Protein AF-A0A383E0Q0-F1 (afdb_monomer_lite)

InterPro domains:
  IPR036661 Luciferase-like domain superfamily [G3DSA:3.20.20.30] (3-75)
  IPR036661 Luciferase-like domain superfamily [SSF51679] (8-74)

Organism: NCBI:txid408172

pLDDT: mean 89.3, std 11.54, range [38.25, 98.25]

Structure (mmCIF, N/CA/C/O backbone):
data_AF-A0A383E0Q0-F1
#
_entry.id   AF-A0A383E0Q0-F1
#
loop_
_atom_site.group_PDB
_atom_site.id
_atom_site.type_symbol
_atom_site.label_atom_id
_atom_site.label_alt_id
_atom_site.label_comp_id
_atom_site.label_asym_id
_atom_site.label_entity_id
_atom_site.label_seq_id
_atom_site.pdbx_PDB_ins_code
_atom_site.Cartn_x
_atom_site.Cartn_y
_atom_site.Cartn_z
_atom_site.occupancy
_atom_site.B_iso_or_equiv
_atom_site.auth_seq_id
_atom_site.auth_comp_id
_atom_site.auth_asym_id
_atom_site.auth_atom_id
_atom_site.pdbx_PDB_model_num
ATOM 1 N N . MET A 1 1 ? 21.115 -9.754 -7.427 1.00 38.25 1 MET A N 1
ATOM 2 C CA . MET A 1 1 ? 20.363 -10.260 -6.263 1.00 38.25 1 MET A CA 1
ATOM 3 C C . MET A 1 1 ? 19.178 -9.325 -6.085 1.00 38.25 1 MET A C 1
ATOM 5 O O . MET A 1 1 ? 19.372 -8.226 -5.593 1.00 38.25 1 MET A O 1
ATOM 9 N N . TYR A 1 2 ? 18.005 -9.687 -6.606 1.00 44.56 2 TYR A N 1
ATOM 10 C CA . TYR A 1 2 ? 16.757 -9.006 -6.249 1.00 44.56 2 TYR A CA 1
ATOM 11 C C . TYR A 1 2 ? 16.226 -9.729 -5.007 1.00 44.56 2 TYR A C 1
ATOM 13 O O . TYR A 1 2 ? 16.035 -10.938 -5.079 1.00 44.56 2 TYR A O 1
ATOM 21 N N . GLY A 1 3 ? 16.064 -9.024 -3.885 1.00 53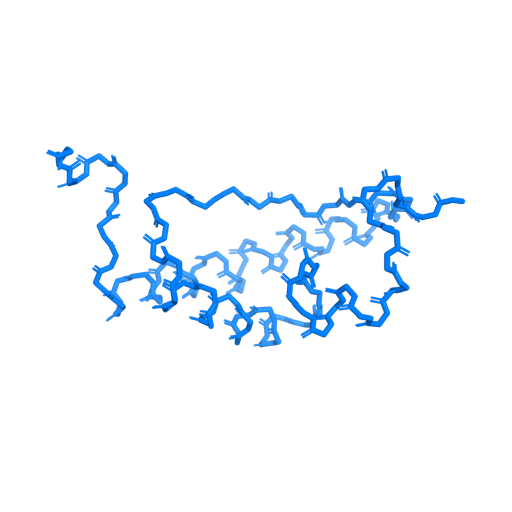.41 3 GLY A N 1
ATOM 22 C CA . GLY A 1 3 ? 15.370 -9.524 -2.692 1.00 53.41 3 GLY A CA 1
ATOM 23 C C . GLY A 1 3 ? 16.149 -10.531 -1.838 1.00 53.41 3 GLY A C 1
ATOM 24 O O . GLY A 1 3 ? 16.155 -11.726 -2.100 1.00 53.41 3 GLY A O 1
ATOM 25 N N . GLY A 1 4 ? 16.744 -10.058 -0.742 1.00 55.97 4 GLY A N 1
ATOM 26 C CA . GLY A 1 4 ? 17.258 -10.911 0.340 1.00 55.97 4 GLY A CA 1
ATOM 27 C C . GLY A 1 4 ? 16.189 -11.335 1.357 1.00 55.97 4 GLY A C 1
ATOM 28 O O . GLY A 1 4 ? 16.545 -11.738 2.459 1.00 55.97 4 GLY A O 1
ATOM 29 N N . VAL A 1 5 ? 14.898 -11.186 1.032 1.00 61.94 5 VAL A N 1
ATOM 30 C CA . VAL A 1 5 ? 13.788 -11.262 2.005 1.00 61.94 5 VAL A CA 1
ATOM 31 C C . VAL A 1 5 ? 12.898 -12.497 1.830 1.00 61.94 5 VAL A C 1
ATOM 33 O O . VAL A 1 5 ? 12.257 -12.913 2.791 1.00 61.94 5 VAL A O 1
ATOM 36 N N . ASP A 1 6 ? 12.870 -13.117 0.645 1.00 69.44 6 ASP A N 1
ATOM 37 C CA . AS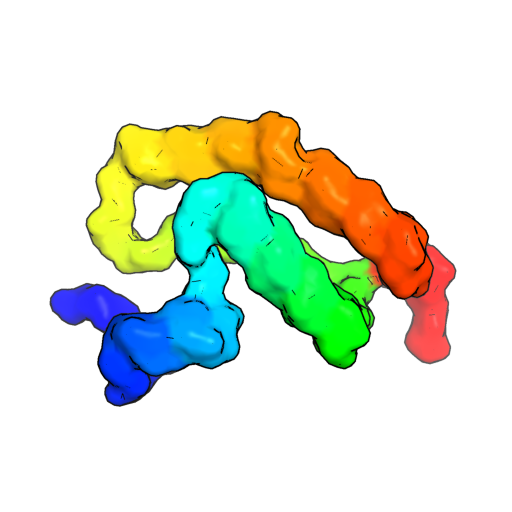P A 1 6 ? 12.037 -14.294 0.368 1.00 69.44 6 ASP A CA 1
ATOM 38 C C . ASP A 1 6 ? 12.806 -15.317 -0.484 1.00 69.44 6 ASP A C 1
ATOM 40 O O . ASP A 1 6 ? 13.437 -14.967 -1.479 1.00 69.44 6 ASP A O 1
ATOM 44 N N . SER A 1 7 ? 12.774 -16.588 -0.077 1.00 82.00 7 SER A N 1
ATOM 45 C CA . SER A 1 7 ? 13.383 -17.703 -0.814 1.00 82.00 7 SER A CA 1
ATOM 46 C C . SER A 1 7 ? 12.486 -18.244 -1.933 1.00 82.00 7 SER A C 1
ATOM 48 O O . SER A 1 7 ? 12.925 -19.072 -2.734 1.00 82.00 7 SER A O 1
ATOM 50 N N . ALA A 1 8 ? 11.227 -17.802 -1.998 1.00 84.50 8 ALA A N 1
ATOM 51 C CA . ALA A 1 8 ? 10.321 -18.092 -3.095 1.00 84.50 8 ALA A CA 1
ATOM 52 C C . ALA A 1 8 ? 10.706 -17.320 -4.370 1.00 84.50 8 ALA A C 1
ATOM 54 O O . ALA A 1 8 ? 11.192 -16.193 -4.321 1.00 84.50 8 ALA A O 1
ATOM 55 N N . GLY A 1 9 ? 10.444 -17.923 -5.534 1.00 87.69 9 GLY A N 1
ATOM 56 C CA . GLY A 1 9 ? 10.590 -17.240 -6.822 1.00 87.69 9 GLY A CA 1
ATOM 57 C C . GLY A 1 9 ? 9.596 -16.082 -6.982 1.00 87.69 9 GLY A C 1
ATOM 58 O O . GLY A 1 9 ? 8.516 -16.109 -6.392 1.00 87.69 9 GLY A O 1
ATOM 59 N N . TRP A 1 10 ? 9.958 -15.098 -7.813 1.00 85.62 10 TRP A N 1
ATOM 60 C CA . TRP A 1 10 ? 9.224 -13.837 -8.006 1.00 85.62 10 TRP A CA 1
ATOM 61 C C . TRP A 1 10 ? 7.714 -14.013 -8.206 1.00 85.62 10 TRP A C 1
ATOM 63 O O . TRP A 1 10 ? 6.931 -13.422 -7.466 1.00 85.62 10 TRP A O 1
ATOM 73 N N . ASP A 1 11 ? 7.302 -14.877 -9.134 1.00 89.69 11 ASP A N 1
ATOM 74 C CA . ASP A 1 11 ? 5.882 -15.078 -9.450 1.00 89.69 11 ASP A CA 1
ATOM 75 C C . ASP A 1 11 ? 5.090 -15.523 -8.219 1.00 89.69 11 ASP A C 1
ATOM 77 O O . ASP A 1 11 ? 4.038 -14.976 -7.909 1.00 89.69 11 ASP A O 1
ATOM 81 N N . LYS A 1 12 ? 5.659 -16.429 -7.415 1.00 90.75 12 LYS A N 1
ATOM 82 C CA . LYS A 1 12 ? 5.022 -16.900 -6.181 1.00 90.75 12 LYS A CA 1
ATOM 83 C C . LYS A 1 12 ? 4.881 -15.784 -5.145 1.00 90.75 12 LYS A C 1
ATOM 85 O O . LYS A 1 12 ? 3.891 -15.755 -4.413 1.00 90.75 12 LYS A O 1
ATOM 90 N N . VAL A 1 13 ? 5.853 -14.878 -5.063 1.00 89.44 13 VAL A N 1
ATOM 91 C CA . VAL A 1 13 ? 5.810 -13.715 -4.161 1.00 89.44 13 VAL A CA 1
ATOM 92 C C . VAL A 1 13 ? 4.696 -12.751 -4.585 1.00 89.44 13 VAL A C 1
ATOM 94 O O . VAL A 1 13 ? 3.933 -12.281 -3.738 1.00 89.44 13 VAL A O 1
ATOM 97 N N . VAL A 1 14 ? 4.553 -12.508 -5.890 1.00 89.31 14 VAL A N 1
ATOM 98 C CA . VAL A 1 14 ? 3.508 -11.639 -6.454 1.00 89.31 14 VAL A CA 1
ATOM 99 C C . VAL A 1 14 ? 2.116 -12.269 -6.342 1.00 89.31 14 VAL A C 1
ATOM 101 O O . VAL A 1 14 ? 1.159 -11.570 -5.995 1.00 89.31 14 VAL A O 1
ATOM 104 N N . ASP A 1 15 ? 1.993 -13.572 -6.595 1.00 90.31 15 ASP A N 1
ATOM 105 C CA . ASP A 1 15 ? 0.726 -14.314 -6.566 1.00 90.31 15 ASP A CA 1
ATOM 106 C C . ASP A 1 15 ? 0.174 -14.472 -5.148 1.00 90.31 15 ASP A C 1
ATOM 108 O O . ASP A 1 15 ? -1.036 -14.476 -4.946 1.00 90.31 15 ASP A O 1
ATOM 112 N N . SER A 1 16 ? 1.055 -14.559 -4.149 1.00 89.31 16 SER A N 1
ATOM 113 C CA . SER A 1 16 ? 0.668 -14.640 -2.734 1.00 89.31 16 SER A CA 1
ATOM 114 C C . SER A 1 16 ? 0.528 -13.277 -2.048 1.00 89.31 16 SER A C 1
ATOM 116 O O . SER A 1 16 ? 0.448 -13.220 -0.823 1.00 89.31 16 SER A O 1
ATOM 118 N N . ASN A 1 17 ? 0.506 -12.179 -2.817 1.00 90.50 17 ASN A N 1
ATOM 119 C CA . ASN A 1 17 ? 0.389 -10.800 -2.324 1.00 90.50 17 ASN A CA 1
ATOM 120 C C . ASN A 1 17 ? 1.455 -10.398 -1.284 1.00 90.50 17 ASN A C 1
ATOM 122 O O . ASN A 1 17 ? 1.263 -9.437 -0.543 1.00 90.50 17 ASN A O 1
ATOM 126 N N . ARG A 1 18 ? 2.604 -11.086 -1.247 1.00 87.69 18 ARG A N 1
ATOM 127 C CA . ARG A 1 18 ? 3.754 -10.677 -0.421 1.00 87.69 18 ARG A CA 1
ATOM 128 C C . ARG A 1 18 ? 4.416 -9.423 -0.979 1.00 87.69 18 ARG A C 1
ATOM 130 O O . ARG A 1 18 ? 4.901 -8.593 -0.222 1.00 87.69 18 ARG A O 1
ATOM 137 N N . VAL A 1 19 ? 4.387 -9.284 -2.304 1.00 90.56 19 VAL A N 1
ATOM 138 C CA . VAL A 1 19 ? 4.661 -8.035 -3.016 1.00 90.56 19 VAL A CA 1
ATOM 139 C C . VAL A 1 19 ? 3.411 -7.653 -3.797 1.00 90.56 19 VAL A C 1
ATOM 141 O O . VAL A 1 19 ? 2.902 -8.420 -4.619 1.00 90.56 19 VAL A O 1
ATOM 144 N N . ILE A 1 20 ? 2.911 -6.447 -3.542 1.00 93.44 20 ILE A N 1
ATOM 145 C CA . ILE A 1 20 ? 1.778 -5.871 -4.262 1.00 93.44 20 ILE A CA 1
ATOM 146 C C . ILE A 1 20 ? 2.342 -4.939 -5.334 1.00 93.44 20 ILE A C 1
ATOM 148 O O . ILE A 1 20 ? 2.887 -3.886 -5.025 1.00 93.44 20 ILE A O 1
ATOM 152 N N . ILE A 1 21 ? 2.227 -5.348 -6.598 1.00 93.19 21 ILE A N 1
ATOM 153 C CA . ILE A 1 21 ? 2.755 -4.627 -7.761 1.00 93.19 21 ILE A CA 1
ATOM 154 C C . ILE A 1 21 ? 1.737 -4.645 -8.905 1.00 93.19 21 ILE A C 1
ATOM 156 O O . ILE A 1 21 ? 0.998 -5.620 -9.072 1.00 93.19 21 ILE A O 1
ATOM 160 N N . GLY A 1 22 ? 1.698 -3.568 -9.688 1.00 94.38 22 GLY A N 1
ATOM 161 C CA . GLY A 1 22 ? 0.841 -3.430 -10.861 1.00 94.38 22 GLY A CA 1
ATOM 162 C C . GLY A 1 22 ? 0.455 -1.977 -11.123 1.00 94.38 22 GLY A C 1
ATOM 163 O O . GLY A 1 22 ? 1.056 -1.054 -10.578 1.00 94.38 22 GLY A O 1
ATOM 164 N N . ASN A 1 23 ? -0.569 -1.786 -11.954 1.00 97.50 23 ASN A N 1
ATOM 165 C CA . ASN A 1 23 ? -1.246 -0.496 -12.088 1.00 97.50 23 ASN A CA 1
ATOM 166 C C . ASN A 1 23 ? -2.124 -0.201 -10.844 1.00 97.50 23 ASN A C 1
ATOM 168 O O . ASN A 1 23 ? -2.360 -1.117 -10.045 1.00 97.50 23 ASN A O 1
ATOM 172 N N . PRO A 1 24 ? -2.639 1.034 -10.681 1.00 98.00 24 PRO A N 1
ATOM 173 C CA . PRO A 1 24 ? -3.459 1.401 -9.524 1.00 98.00 24 PRO A CA 1
ATOM 174 C C . PRO A 1 24 ? -4.642 0.457 -9.268 1.00 98.00 24 PRO A C 1
ATOM 176 O O . PRO A 1 24 ? -4.818 0.006 -8.139 1.00 98.00 24 PRO A O 1
ATOM 179 N N . ASP A 1 25 ? -5.382 0.054 -10.305 1.00 98.25 25 ASP A N 1
ATOM 180 C CA . ASP A 1 25 ? -6.522 -0.868 -10.167 1.00 98.25 25 ASP A CA 1
ATOM 181 C C . ASP A 1 25 ? -6.112 -2.228 -9.587 1.00 98.25 25 ASP A C 1
ATOM 183 O O . ASP A 1 25 ? -6.777 -2.791 -8.713 1.00 98.25 25 ASP A O 1
ATOM 187 N N . THR A 1 26 ? -4.984 -2.766 -10.056 1.00 97.62 26 THR A N 1
ATOM 188 C CA . THR A 1 26 ? -4.449 -4.043 -9.574 1.00 97.62 26 THR A CA 1
ATOM 189 C C . THR A 1 26 ? -3.999 -3.931 -8.125 1.00 97.62 26 THR A C 1
ATOM 191 O O . THR A 1 26 ? -4.301 -4.821 -7.326 1.00 97.62 26 THR A O 1
ATOM 194 N N . VAL A 1 27 ? -3.305 -2.843 -7.781 1.00 97.31 27 VAL A N 1
ATOM 195 C CA . VAL A 1 27 ? -2.847 -2.565 -6.416 1.00 97.31 27 VAL A CA 1
ATOM 196 C C . VAL A 1 27 ? -4.043 -2.434 -5.474 1.00 97.31 27 VAL A C 1
ATOM 198 O O . VAL A 1 27 ? -4.085 -3.120 -4.457 1.00 97.31 27 VAL A O 1
ATOM 201 N N . LEU A 1 28 ? -5.057 -1.646 -5.836 1.00 97.88 28 LEU A N 1
ATOM 202 C CA . LEU A 1 28 ? -6.265 -1.451 -5.031 1.00 97.88 28 LEU A CA 1
ATOM 203 C C . LEU A 1 28 ? -7.054 -2.748 -4.842 1.00 97.88 28 LEU A C 1
ATOM 205 O O . LEU A 1 28 ? -7.486 -3.045 -3.729 1.00 97.88 28 LEU A O 1
ATOM 209 N N . ARG A 1 29 ? -7.197 -3.568 -5.890 1.00 97.44 29 ARG A N 1
ATOM 210 C CA . ARG A 1 29 ? -7.842 -4.885 -5.785 1.00 97.44 29 ARG A CA 1
ATOM 211 C C . ARG A 1 29 ? -7.129 -5.787 -4.775 1.00 97.44 29 ARG A C 1
ATOM 213 O O . ARG A 1 29 ? -7.790 -6.397 -3.938 1.00 97.44 29 ARG A O 1
ATOM 220 N N . LYS A 1 30 ? -5.796 -5.863 -4.840 1.00 96.94 30 LYS A N 1
ATOM 221 C CA . LYS A 1 30 ? -4.986 -6.671 -3.913 1.00 96.94 30 LYS A CA 1
ATOM 222 C C . LYS A 1 30 ? -5.023 -6.114 -2.488 1.00 96.94 30 LYS A C 1
ATOM 224 O O . LYS A 1 30 ? -5.183 -6.871 -1.537 1.00 96.94 30 LYS A O 1
ATOM 229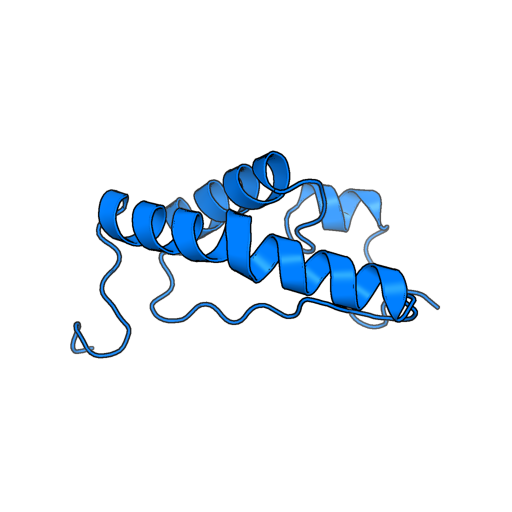 N N . LEU A 1 31 ? -4.940 -4.792 -2.329 1.00 96.50 31 LEU A N 1
ATOM 230 C CA . LEU A 1 31 ? -5.057 -4.144 -1.022 1.00 96.50 31 LEU A CA 1
ATOM 231 C C . LEU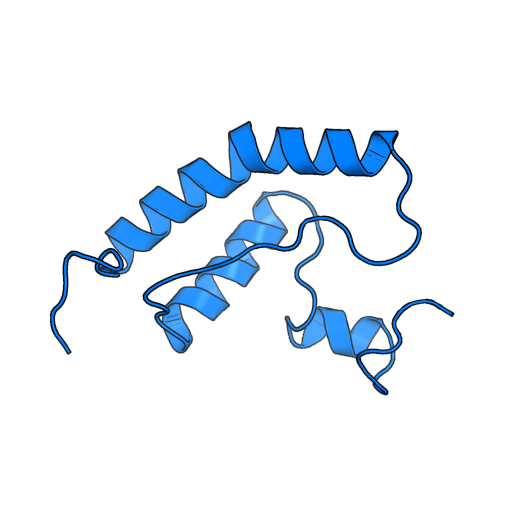 A 1 31 ? -6.429 -4.388 -0.391 1.00 96.50 31 LEU A C 1
ATOM 233 O O . LEU A 1 31 ? -6.489 -4.649 0.806 1.00 96.50 31 LEU A O 1
ATOM 237 N N . ARG A 1 32 ? -7.517 -4.392 -1.172 1.00 96.56 32 ARG A N 1
ATOM 238 C CA . ARG A 1 32 ? -8.854 -4.734 -0.663 1.00 96.56 32 ARG A CA 1
ATOM 239 C C . ARG A 1 32 ? -8.907 -6.131 -0.067 1.00 96.56 32 ARG A C 1
ATOM 241 O O . ARG A 1 32 ? -9.490 -6.308 1.001 1.00 96.56 32 ARG A O 1
ATOM 248 N N . GLU A 1 33 ? -8.304 -7.108 -0.737 1.00 95.12 33 GLU A N 1
ATOM 249 C CA . GLU A 1 33 ? -8.204 -8.477 -0.229 1.00 95.12 33 GLU A CA 1
ATOM 250 C C . GLU A 1 33 ? -7.457 -8.507 1.114 1.00 95.12 33 GLU A C 1
ATOM 252 O O . GLU A 1 33 ? -7.980 -9.023 2.102 1.00 95.12 33 GLU A O 1
ATOM 257 N N . VAL A 1 34 ? -6.289 -7.857 1.184 1.00 94.25 34 VAL A N 1
ATOM 258 C CA . VAL A 1 34 ? -5.485 -7.767 2.414 1.00 94.25 34 VAL A CA 1
ATOM 259 C C . VAL A 1 34 ? -6.256 -7.081 3.544 1.00 94.25 34 VAL A C 1
ATOM 261 O O . VAL A 1 34 ? -6.335 -7.622 4.646 1.00 94.25 34 VAL A O 1
ATOM 264 N N . LEU A 1 35 ? -6.859 -5.918 3.288 1.00 94.44 35 LEU A N 1
ATOM 265 C CA . LEU A 1 35 ? -7.612 -5.157 4.286 1.00 94.44 35 LEU A CA 1
ATOM 266 C C . LEU A 1 35 ? -8.847 -5.910 4.792 1.00 94.44 35 LEU A C 1
ATOM 268 O O . LEU A 1 35 ? -9.168 -5.819 5.976 1.00 94.44 35 LEU A O 1
ATOM 272 N N . SER A 1 36 ? -9.512 -6.680 3.929 1.00 94.81 36 SER A N 1
ATOM 273 C CA . SER A 1 36 ? -10.701 -7.457 4.305 1.00 94.81 36 SER A CA 1
ATOM 274 C C . SER A 1 36 ? -10.369 -8.612 5.250 1.00 94.81 36 SER A C 1
ATOM 276 O O . SER A 1 36 ? -11.185 -8.950 6.105 1.00 94.81 36 SER A O 1
ATOM 278 N N . VAL A 1 37 ? -9.177 -9.202 5.112 1.00 93.75 37 VAL A N 1
ATOM 279 C CA . VAL A 1 37 ? -8.740 -10.358 5.907 1.00 93.75 37 VAL A CA 1
ATOM 280 C C . VAL A 1 37 ? -7.978 -9.927 7.157 1.00 93.75 37 VAL A C 1
ATOM 282 O O . VAL A 1 37 ? -8.309 -10.349 8.260 1.00 93.75 37 VAL A O 1
ATOM 285 N N . VAL A 1 38 ? -6.951 -9.093 6.991 1.00 92.62 38 VAL A N 1
ATOM 286 C CA . VAL A 1 38 ? -6.017 -8.729 8.066 1.00 92.62 38 VAL A CA 1
ATOM 287 C C . VAL A 1 38 ? -6.594 -7.638 8.968 1.00 92.62 38 VAL A C 1
ATOM 289 O O . VAL A 1 38 ? -6.265 -7.599 10.150 1.00 92.62 38 VAL A O 1
ATOM 292 N N . ARG A 1 39 ? -7.454 -6.764 8.422 1.00 92.75 39 ARG A N 1
ATOM 293 C CA . ARG A 1 39 ? -8.066 -5.617 9.118 1.00 92.75 39 ARG A CA 1
ATOM 294 C C . ARG A 1 39 ? -7.060 -4.813 9.973 1.00 92.75 39 ARG A C 1
ATOM 296 O O . ARG A 1 39 ? -7.266 -4.663 11.177 1.00 92.75 39 ARG A O 1
ATOM 303 N N . PRO A 1 40 ? -5.949 -4.323 9.388 1.00 89.75 40 PRO A N 1
ATOM 304 C CA . PRO A 1 40 ? -4.887 -3.673 10.151 1.00 89.75 40 PRO A CA 1
ATOM 305 C C . PRO A 1 40 ? -5.325 -2.308 10.702 1.00 89.75 40 PRO A C 1
ATOM 307 O O . PRO A 1 40 ? -6.003 -1.552 10.011 1.00 89.75 40 PRO A O 1
ATOM 310 N N . GLY A 1 41 ? -4.865 -1.961 11.909 1.00 87.44 41 GLY A N 1
ATOM 311 C CA . GLY A 1 41 ? -5.051 -0.616 12.479 1.00 87.44 41 GLY A CA 1
ATOM 312 C C . GLY A 1 41 ? -4.099 0.443 11.903 1.00 87.44 41 GLY A C 1
ATOM 313 O O . GLY A 1 41 ? -4.426 1.624 11.877 1.00 87.44 41 GLY A O 1
ATOM 314 N N . ILE A 1 42 ? -2.922 0.035 11.412 1.00 89.06 42 ILE A N 1
ATOM 315 C CA . ILE A 1 42 ? -1.967 0.889 10.683 1.00 89.06 42 ILE A CA 1
ATOM 316 C C . ILE A 1 42 ? -1.423 0.091 9.504 1.00 89.06 42 ILE A C 1
ATOM 318 O O . ILE A 1 42 ? -0.982 -1.045 9.678 1.00 89.06 42 ILE A O 1
ATOM 322 N N . LEU A 1 43 ? -1.401 0.705 8.320 1.00 90.12 43 LEU A N 1
ATOM 323 C CA . LEU A 1 43 ? -0.751 0.157 7.135 1.00 90.12 43 LEU A CA 1
ATOM 324 C C . LEU A 1 43 ? 0.432 1.044 6.736 1.00 90.12 43 LEU A C 1
ATOM 326 O O . LEU A 1 43 ? 0.251 2.204 6.373 1.00 90.12 43 LEU A O 1
ATOM 330 N N . GLY A 1 44 ? 1.640 0.486 6.786 1.00 90.19 44 GLY A N 1
ATOM 331 C CA . GLY A 1 44 ? 2.834 1.097 6.204 1.00 90.19 44 GLY A CA 1
ATOM 332 C C . GLY A 1 44 ? 3.061 0.572 4.790 1.00 90.19 44 GLY A C 1
ATOM 333 O O . GLY A 1 44 ? 2.976 -0.635 4.567 1.00 90.19 44 GLY A O 1
ATOM 334 N N . VAL A 1 45 ? 3.362 1.461 3.843 1.00 89.12 45 VAL A N 1
ATOM 335 C CA . VAL A 1 45 ? 3.672 1.082 2.458 1.00 89.12 45 VAL A CA 1
ATOM 336 C C . VAL A 1 45 ? 5.130 1.390 2.165 1.00 89.12 45 VAL A C 1
ATOM 338 O O . VAL A 1 45 ? 5.569 2.531 2.282 1.00 89.12 45 VAL A O 1
ATOM 341 N N . TRP A 1 46 ? 5.867 0.366 1.750 1.00 88.69 46 TRP A N 1
ATOM 342 C CA . TRP A 1 46 ? 7.206 0.523 1.209 1.00 88.69 46 TRP A CA 1
ATOM 343 C C . TRP A 1 46 ? 7.109 0.547 -0.319 1.00 88.69 46 TRP A C 1
ATOM 345 O O . TRP A 1 46 ? 6.857 -0.475 -0.950 1.00 88.69 46 TRP A O 1
ATOM 355 N N . THR A 1 47 ? 7.241 1.732 -0.917 1.00 86.25 47 THR A N 1
ATOM 356 C CA . THR A 1 47 ? 6.963 1.957 -2.348 1.00 86.25 47 THR A CA 1
ATOM 357 C C . THR A 1 47 ? 8.115 1.586 -3.282 1.00 86.25 47 THR A C 1
ATOM 359 O O . THR A 1 47 ? 7.919 1.548 -4.497 1.00 86.25 47 THR A O 1
ATOM 362 N N . ASN A 1 48 ? 9.307 1.300 -2.749 1.00 86.00 48 ASN A N 1
ATOM 363 C CA . ASN A 1 48 ? 10.493 0.979 -3.537 1.00 86.00 48 ASN A CA 1
ATOM 364 C C . ASN A 1 48 ? 11.399 -0.056 -2.847 1.00 86.00 48 ASN A C 1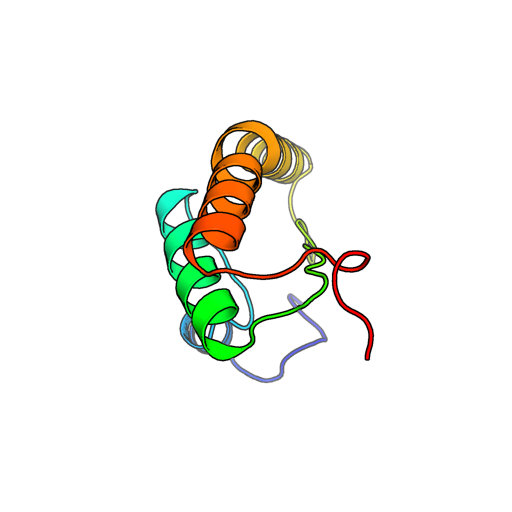
ATOM 366 O O . ASN A 1 48 ? 12.041 0.257 -1.854 1.00 86.00 48 ASN A O 1
ATOM 370 N N . ASP A 1 49 ? 11.542 -1.254 -3.408 1.00 82.31 49 ASP A N 1
ATOM 371 C CA . ASP A 1 49 ? 12.484 -2.264 -2.903 1.00 82.31 49 ASP A CA 1
ATOM 372 C C . ASP A 1 49 ? 13.471 -2.698 -4.000 1.00 82.31 49 ASP A C 1
ATOM 374 O O . ASP A 1 49 ? 13.101 -2.912 -5.157 1.00 82.31 49 ASP A O 1
ATOM 378 N N . GLY A 1 50 ? 14.750 -2.807 -3.642 1.00 80.88 50 GLY A N 1
ATOM 379 C CA . GLY A 1 50 ? 15.838 -3.144 -4.559 1.00 80.88 50 GLY A CA 1
ATOM 380 C C . GLY A 1 50 ? 16.257 -2.013 -5.510 1.00 80.88 50 GLY A C 1
ATOM 381 O O . GLY A 1 50 ? 16.282 -0.835 -5.158 1.00 80.88 50 GLY A O 1
ATOM 382 N N . THR A 1 51 ? 16.666 -2.383 -6.727 1.00 85.75 51 THR A N 1
ATOM 383 C CA . THR A 1 51 ? 17.267 -1.470 -7.716 1.00 85.75 51 THR A CA 1
ATOM 384 C C . THR A 1 51 ? 16.226 -0.897 -8.678 1.00 85.75 51 THR A C 1
ATOM 386 O O . THR A 1 51 ? 16.240 -1.201 -9.869 1.00 85.75 51 THR A O 1
ATOM 389 N N . ILE A 1 52 ? 15.310 -0.081 -8.160 1.00 89.44 52 ILE A N 1
ATOM 390 C CA . ILE A 1 52 ? 14.308 0.636 -8.964 1.00 89.44 52 ILE A CA 1
ATOM 391 C C . ILE A 1 52 ? 14.891 1.982 -9.410 1.00 89.44 52 ILE A C 1
ATOM 393 O O . ILE A 1 52 ? 15.606 2.641 -8.652 1.00 89.44 52 ILE A O 1
ATOM 397 N N . SER A 1 53 ? 14.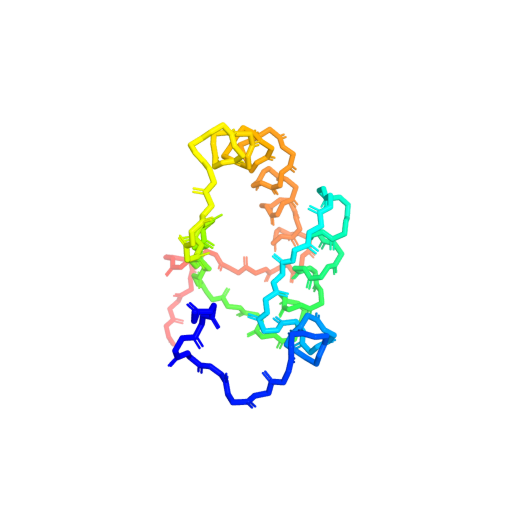615 2.393 -10.652 1.00 94.50 53 SER A N 1
ATOM 398 C CA . SER A 1 53 ? 15.094 3.680 -11.156 1.00 94.50 53 SER A CA 1
ATOM 399 C C . SER A 1 53 ? 14.458 4.844 -10.387 1.00 94.50 53 SER A C 1
ATOM 401 O O . SER A 1 53 ? 13.355 4.737 -9.840 1.00 94.50 53 SER A O 1
ATOM 403 N N . HIS A 1 54 ? 15.138 5.991 -10.354 1.00 94.44 54 HIS A N 1
ATOM 404 C CA . HIS A 1 54 ? 14.564 7.188 -9.741 1.00 94.44 54 HIS A CA 1
ATOM 405 C C . HIS A 1 54 ? 13.260 7.601 -10.440 1.00 94.44 54 HIS A C 1
ATOM 407 O O . HIS A 1 54 ? 12.277 7.896 -9.769 1.00 94.44 54 HIS A O 1
ATOM 413 N N . THR A 1 55 ? 13.226 7.551 -11.775 1.00 97.12 55 THR A N 1
ATOM 414 C CA . THR A 1 55 ? 12.040 7.887 -12.573 1.00 97.12 55 THR A CA 1
ATOM 415 C C . THR A 1 55 ? 10.847 7.002 -12.222 1.00 97.12 55 THR A C 1
ATOM 417 O O . THR A 1 55 ? 9.766 7.527 -11.963 1.00 97.12 55 THR A O 1
ATOM 420 N N . ASP A 1 56 ? 11.042 5.684 -12.138 1.00 95.69 56 ASP A N 1
ATOM 421 C CA . ASP A 1 56 ? 9.959 4.756 -11.788 1.00 95.69 56 ASP A CA 1
ATOM 422 C C . ASP A 1 56 ? 9.508 4.943 -10.339 1.00 95.69 56 ASP A C 1
ATOM 424 O O . ASP A 1 56 ? 8.316 4.885 -10.047 1.00 95.69 56 ASP A O 1
ATOM 428 N N . THR A 1 57 ? 10.447 5.229 -9.433 1.00 95.19 57 THR A N 1
ATOM 429 C CA . THR A 1 57 ? 10.131 5.540 -8.032 1.00 95.19 57 THR A CA 1
ATOM 430 C C . THR A 1 57 ? 9.257 6.789 -7.940 1.00 95.19 57 THR A C 1
ATOM 432 O O . THR A 1 57 ? 8.213 6.757 -7.294 1.00 95.19 57 THR A O 1
ATOM 435 N N . MET A 1 58 ? 9.635 7.876 -8.619 1.00 96.62 58 MET A N 1
ATOM 436 C CA . MET A 1 58 ? 8.852 9.114 -8.622 1.00 96.62 58 MET A CA 1
ATOM 437 C C . MET A 1 58 ? 7.474 8.906 -9.251 1.00 96.62 58 MET A C 1
ATOM 439 O O . MET A 1 58 ? 6.484 9.394 -8.713 1.00 96.62 58 MET A O 1
ATOM 443 N N . ARG A 1 59 ? 7.388 8.120 -10.332 1.00 97.19 59 ARG A N 1
ATOM 444 C CA . ARG A 1 59 ? 6.101 7.778 -10.943 1.00 97.19 59 ARG A CA 1
ATOM 445 C C . ARG A 1 59 ? 5.220 6.943 -10.010 1.00 97.19 59 ARG A C 1
ATOM 447 O O . ARG A 1 59 ? 4.018 7.174 -9.947 1.00 97.19 59 ARG A O 1
ATOM 454 N N . CYS A 1 60 ? 5.798 5.990 -9.279 1.00 97.06 60 CYS A N 1
ATOM 455 C CA . CYS A 1 60 ? 5.082 5.205 -8.273 1.00 97.06 60 CYS A CA 1
ATOM 456 C C . CYS A 1 60 ? 4.520 6.111 -7.171 1.00 97.06 60 CYS A C 1
ATOM 458 O O . CYS A 1 60 ? 3.344 6.007 -6.842 1.00 97.06 60 CYS A O 1
ATOM 460 N N . LEU A 1 61 ? 5.324 7.043 -6.650 1.00 96.94 61 LEU A N 1
ATOM 461 C CA . LEU A 1 61 ? 4.883 7.992 -5.623 1.00 96.94 61 LEU A CA 1
ATOM 462 C C . LEU A 1 61 ? 3.735 8.892 -6.105 1.00 96.94 61 LEU A C 1
ATOM 464 O O . LEU A 1 61 ? 2.768 9.068 -5.372 1.00 96.94 61 LEU A O 1
ATOM 468 N N . GLU A 1 62 ? 3.804 9.395 -7.338 1.00 97.88 62 GLU A N 1
ATOM 469 C CA . GLU A 1 62 ? 2.734 10.195 -7.949 1.00 97.88 62 GLU A CA 1
ATOM 470 C C . GLU A 1 62 ? 1.414 9.406 -8.054 1.00 97.88 62 GLU A C 1
ATOM 472 O O . GLU A 1 62 ? 0.357 9.892 -7.656 1.00 97.88 62 GLU A O 1
ATOM 477 N N . LEU A 1 63 ? 1.469 8.156 -8.530 1.00 98.06 63 LEU A N 1
ATOM 478 C CA . LEU A 1 63 ? 0.298 7.271 -8.593 1.00 98.06 63 LEU A CA 1
ATOM 479 C C . LEU A 1 63 ? -0.237 6.929 -7.195 1.00 98.06 63 LEU A C 1
ATOM 481 O O . LEU A 1 63 ? -1.445 6.816 -6.990 1.00 98.06 63 LEU A O 1
ATOM 485 N N . MET A 1 64 ? 0.653 6.766 -6.214 1.00 97.12 64 MET A N 1
ATOM 486 C CA . MET A 1 64 ? 0.252 6.541 -4.828 1.00 97.12 64 MET A CA 1
ATOM 487 C C . MET A 1 64 ? -0.515 7.743 -4.273 1.00 97.12 64 MET A C 1
ATOM 489 O O . MET A 1 64 ? -1.559 7.551 -3.654 1.00 97.12 64 MET A O 1
ATOM 493 N N . GLU A 1 65 ? -0.029 8.961 -4.510 1.00 96.75 65 GLU A N 1
ATOM 494 C CA . GLU A 1 65 ? -0.676 10.200 -4.072 1.00 96.75 65 GLU A CA 1
ATOM 495 C C . GLU A 1 65 ? -2.049 10.397 -4.721 1.00 96.75 65 GLU A C 1
ATOM 497 O O . GLU A 1 65 ? -3.027 10.654 -4.017 1.00 96.75 65 GLU A O 1
ATOM 502 N N . HIS A 1 66 ? -2.130 10.277 -6.047 1.00 98.00 66 HIS A N 1
ATOM 503 C CA . HIS A 1 66 ? -3.334 10.649 -6.789 1.00 98.00 66 HIS A CA 1
ATOM 504 C C . HIS A 1 66 ? -4.383 9.540 -6.865 1.00 98.00 66 HIS A C 1
ATOM 506 O O . HIS A 1 66 ? -5.574 9.835 -6.755 1.00 98.00 66 HIS A O 1
ATOM 512 N N . ASP A 1 67 ? -3.965 8.281 -7.010 1.00 98.06 67 ASP A N 1
ATOM 513 C CA . ASP A 1 67 ? -4.886 7.176 -7.286 1.00 98.06 67 ASP A CA 1
ATOM 514 C C . ASP A 1 67 ? -5.060 6.253 -6.074 1.00 98.06 67 ASP A C 1
ATOM 516 O O . ASP A 1 67 ? -6.183 5.928 -5.681 1.00 98.06 67 ASP A O 1
ATOM 520 N N . VAL A 1 68 ? -3.956 5.811 -5.460 1.00 97.62 68 VAL A N 1
ATOM 521 C CA . VAL A 1 68 ? -4.007 4.695 -4.500 1.00 97.62 68 VAL A CA 1
ATOM 522 C C . VAL A 1 68 ? -4.409 5.145 -3.100 1.00 97.62 68 VAL A C 1
ATOM 524 O O . VAL A 1 68 ? -5.363 4.603 -2.547 1.00 97.62 68 VAL A O 1
ATOM 527 N N . LEU A 1 69 ? -3.709 6.107 -2.493 1.00 96.12 69 LEU A N 1
ATOM 528 C CA . LEU A 1 69 ? -3.952 6.507 -1.101 1.00 96.12 69 LEU A CA 1
ATOM 529 C C . LEU A 1 69 ? -5.373 7.061 -0.871 1.00 96.12 69 LEU A C 1
ATOM 531 O O . LEU A 1 69 ? -5.993 6.657 0.119 1.00 96.12 69 LEU A O 1
ATOM 535 N N . PRO A 1 70 ? -5.949 7.904 -1.758 1.00 97.06 70 PRO A N 1
ATOM 536 C CA . PRO A 1 70 ? -7.327 8.368 -1.600 1.00 97.06 70 PRO A CA 1
ATOM 537 C C . PRO A 1 70 ? -8.346 7.223 -1.674 1.00 97.06 70 PRO A C 1
ATOM 539 O O . PRO A 1 70 ? -9.225 7.117 -0.815 1.00 97.06 70 PRO A O 1
ATOM 542 N N . ALA A 1 71 ? -8.204 6.325 -2.654 1.00 98.00 71 ALA A N 1
ATOM 543 C CA . ALA A 1 71 ? -9.096 5.177 -2.813 1.00 98.00 71 ALA A CA 1
ATOM 544 C C . ALA A 1 71 ? -8.949 4.165 -1.665 1.00 98.00 71 ALA A C 1
ATOM 546 O O . ALA A 1 71 ? -9.935 3.579 -1.220 1.00 98.00 71 ALA A O 1
ATOM 547 N N . LEU A 1 72 ? -7.735 3.990 -1.141 1.00 95.31 72 LEU A N 1
ATOM 548 C CA . LEU A 1 72 ? -7.461 3.130 0.005 1.00 95.31 72 LEU A CA 1
ATOM 549 C C . LEU A 1 72 ? -8.110 3.661 1.287 1.00 95.31 72 LEU A C 1
ATOM 551 O O . LEU A 1 72 ? -8.635 2.878 2.075 1.00 95.31 72 LEU A O 1
ATOM 555 N N . ARG A 1 73 ? -8.128 4.986 1.479 1.00 93.25 73 ARG A N 1
ATOM 556 C CA . ARG A 1 73 ? -8.830 5.620 2.601 1.00 93.25 73 ARG A CA 1
ATOM 557 C C . ARG A 1 73 ? -10.339 5.393 2.517 1.00 93.25 73 ARG A C 1
ATOM 559 O O . ARG A 1 73 ? -10.923 4.913 3.484 1.00 93.25 73 ARG A O 1
ATOM 566 N N . ALA A 1 74 ? -10.942 5.643 1.353 1.00 96.00 74 ALA A N 1
ATOM 567 C CA . ALA A 1 74 ? -12.364 5.372 1.122 1.00 96.00 74 ALA A CA 1
ATOM 568 C C . ALA A 1 74 ? -12.712 3.884 1.327 1.00 96.00 74 ALA A C 1
ATOM 570 O O . ALA A 1 74 ? -13.742 3.546 1.901 1.00 96.00 74 ALA A O 1
ATOM 571 N N . MET A 1 75 ? -11.820 2.983 0.913 1.00 96.19 75 MET A N 1
ATOM 572 C CA . MET A 1 75 ? -11.959 1.545 1.142 1.00 96.19 75 MET A CA 1
ATOM 573 C C . MET A 1 75 ? -11.896 1.175 2.629 1.00 96.19 75 MET A C 1
ATOM 575 O O . MET A 1 75 ? -12.652 0.313 3.068 1.00 96.19 75 MET A O 1
ATOM 579 N N . GLY A 1 76 ? -11.019 1.808 3.410 1.00 94.62 76 GLY A N 1
ATOM 580 C CA . GLY A 1 76 ? -10.969 1.621 4.861 1.00 94.62 76 GLY A CA 1
ATOM 581 C C . GLY A 1 76 ? -12.272 2.038 5.544 1.00 94.62 76 GLY A C 1
ATOM 582 O O . GLY A 1 76 ? -12.786 1.292 6.378 1.00 94.62 76 GLY A O 1
ATOM 583 N N . GLU A 1 77 ? -12.841 3.174 5.129 1.00 94.00 77 GLU A N 1
ATOM 584 C CA . GLU A 1 77 ? -14.148 3.658 5.593 1.00 94.00 77 GLU A CA 1
ATOM 585 C C . GLU A 1 77 ? -15.275 2.671 5.233 1.00 94.00 77 GLU A C 1
ATOM 587 O O . GLU A 1 77 ? -16.043 2.270 6.107 1.00 94.00 77 GLU A O 1
ATOM 592 N N . GLU A 1 78 ? -15.335 2.201 3.981 1.00 96.62 78 GLU A N 1
ATOM 593 C CA . GLU A 1 78 ? -16.319 1.207 3.515 1.00 96.62 78 GLU A CA 1
ATOM 594 C C . GLU A 1 78 ? -16.235 -0.112 4.299 1.00 96.62 78 GLU A C 1
ATOM 596 O O . GLU A 1 78 ? -17.253 -0.708 4.651 1.00 96.62 78 GLU A O 1
ATOM 601 N N . LEU A 1 79 ? -15.016 -0.570 4.595 1.00 95.81 79 LEU A N 1
ATOM 602 C CA . LEU A 1 79 ? -14.773 -1.798 5.350 1.00 95.81 79 LEU A CA 1
ATOM 603 C C . LEU A 1 79 ? -14.972 -1.626 6.864 1.00 95.81 79 LEU A C 1
ATOM 605 O O . LEU A 1 79 ? -14.851 -2.617 7.593 1.00 95.81 79 LEU A O 1
ATOM 609 N N . GLY A 1 80 ? -15.249 -0.411 7.349 1.00 94.19 80 GLY A N 1
ATOM 610 C CA . GLY A 1 80 ? -15.390 -0.101 8.771 1.00 94.19 80 GLY A CA 1
ATOM 611 C C . GLY A 1 80 ? -14.107 -0.363 9.562 1.00 94.19 80 GLY A C 1
ATOM 612 O O . GLY A 1 80 ? -14.156 -0.963 10.638 1.00 94.19 80 GLY A O 1
ATOM 613 N N . LEU A 1 81 ? -12.947 -0.021 8.995 1.00 92.75 81 LEU A N 1
ATOM 614 C CA . LEU A 1 81 ? -11.660 -0.120 9.682 1.00 92.75 81 LEU A CA 1
ATOM 615 C C . LEU A 1 81 ? -11.445 1.136 10.540 1.00 92.75 81 LEU A C 1
ATOM 617 O O . LEU A 1 81 ? -11.391 2.229 9.976 1.00 92.75 81 LEU A O 1
ATOM 621 N N . PRO A 1 82 ? -11.328 1.010 11.875 1.00 87.56 82 PRO A N 1
ATOM 622 C CA . PRO A 1 82 ? -11.064 2.161 12.724 1.00 87.56 82 PRO A CA 1
ATOM 623 C C . PRO A 1 82 ? -9.649 2.682 12.478 1.00 87.56 82 PRO A C 1
ATOM 625 O O . PRO A 1 82 ? -8.711 1.907 12.264 1.00 87.56 82 PRO A O 1
ATOM 628 N N . GLY A 1 83 ? -9.482 3.998 12.558 1.00 84.88 83 GLY A N 1
ATOM 629 C CA . GLY A 1 83 ? -8.166 4.610 12.597 1.00 84.88 83 GLY A CA 1
ATOM 630 C C . GLY A 1 83 ? -7.370 4.161 13.832 1.00 84.88 83 GLY A C 1
ATOM 631 O O . GLY A 1 83 ? -7.945 3.782 14.857 1.00 84.88 83 GLY A O 1
ATOM 632 N N . PRO A 1 84 ? -6.031 4.257 13.793 1.00 83.69 84 PRO A N 1
ATOM 633 C CA . PRO A 1 84 ? -5.166 3.750 14.861 1.00 83.69 84 PRO A CA 1
ATOM 634 C C . PRO A 1 84 ? -5.350 4.417 16.225 1.00 83.69 84 PRO A C 1
ATOM 636 O O . PRO A 1 84 ? -4.886 3.890 17.231 1.00 83.69 84 PRO A O 1
ATOM 639 N N . PHE A 1 85 ? -6.005 5.576 16.260 1.00 85.75 85 PHE A N 1
ATOM 640 C CA . PHE A 1 85 ? -6.289 6.331 17.480 1.00 85.75 85 PHE A CA 1
ATOM 641 C C . PHE A 1 85 ? -7.788 6.389 17.803 1.00 85.75 85 PHE A C 1
ATOM 643 O O . PHE A 1 85 ? -8.188 7.090 18.726 1.00 85.75 85 PHE A O 1
ATOM 650 N N . GLU A 1 86 ? -8.617 5.679 17.036 1.00 85.69 86 GLU A N 1
ATOM 651 C CA . GLU A 1 86 ? -10.078 5.683 17.172 1.00 85.69 86 GLU A CA 1
ATOM 652 C C . GLU A 1 86 ? -10.595 4.471 17.958 1.00 85.69 86 GLU A C 1
ATOM 654 O O . GLU A 1 86 ? -11.718 4.495 18.456 1.00 85.69 86 GLU A O 1
ATOM 659 N N . ALA A 1 87 ? -9.776 3.426 18.105 1.00 77.19 87 ALA A N 1
ATOM 660 C CA . ALA A 1 87 ? -10.096 2.233 18.877 1.00 77.19 87 ALA A CA 1
ATOM 661 C C . ALA A 1 87 ? -9.102 2.044 20.031 1.00 77.19 87 ALA A C 1
ATOM 663 O O . ALA A 1 87 ? -7.887 2.132 19.850 1.00 77.19 87 ALA A O 1
ATOM 664 N N . THR A 1 88 ? -9.626 1.769 21.225 1.00 71.75 88 THR A N 1
ATOM 665 C CA . THR A 1 88 ? -8.834 1.311 22.374 1.00 71.75 88 THR A CA 1
ATOM 666 C C . THR A 1 88 ? -8.622 -0.209 22.306 1.00 71.75 88 THR A C 1
ATOM 668 O O . THR A 1 88 ? -9.516 -0.886 21.793 1.00 71.75 88 THR A O 1
ATOM 671 N N . PRO A 1 89 ? -7.485 -0.740 22.808 1.00 64.56 89 PRO A N 1
ATOM 672 C CA . PRO A 1 89 ? -7.217 -2.182 22.860 1.00 64.56 89 PRO A CA 1
ATOM 673 C C . PRO A 1 89 ? -8.301 -3.001 23.565 1.00 64.56 89 PRO A C 1
ATOM 675 O O . PRO A 1 89 ? -8.911 -2.471 24.524 1.00 64.56 89 PRO A O 1
#

Sequence (89 aa):
MYGGVDSAGWDKVVDSNRVIIGNPDTVLRKLREVLSVVRPGILGVWTNDGTISHTDTMRCLELMEHDVLPALRAMGEELGLPGPFEATP

Foldseek 3Di:
DFDPPDPDDPVVCCVVVVDQDDAQVSNQVSVLVCCLPVLDLDDDDDQDGDDDDPVVSVVSVVCCVPRHVVSSVVSCVVSVRDHNPRDDD

Radius of gyration: 14.45 Å; chains: 1; bounding box: 37×29×35 Å

Secondary structure (DSSP, 8-state):
---SS-SS-HHHHHHTTSS--SSHHHHHHHHHHHHHHH--S--------SS--HHHHHHHHHHIIIIIHHHHHHHHHHTTPPPTTTS--